Protein AF-A0A964QRF4-F1 (afdb_monomer_lite)

Foldseek 3Di:
DDDDDDDDPPDDDFPFPDDDPDPPDDDPPPDPDDDDDDDDDPVVVVVLVVVCVVVVHPSVVVVVVVCVVVVPDDPVCVVPPPVPDDPPDDPPDDDDPCCVQQVCCVPPVDDGQWDQDPNTTTGDDDD

Secondary structure (DSSP, 8-state):
-PPP-----------B-------------------------HHHHHHHHHHHHHHTS-HHHHHHHHHHHHH---HHHHHT-TTSSPPP--TT----TTTTTSHHHHHH-PPPSEEEETTEEEE----

Structure (mmCIF, N/CA/C/O backbone):
data_AF-A0A964QRF4-F1
#
_entry.id   AF-A0A964QRF4-F1
#
loop_
_atom_site.group_PDB
_atom_site.id
_atom_site.type_symbol
_atom_site.label_atom_id
_atom_site.label_alt_id
_atom_site.label_comp_id
_atom_site.label_asym_id
_atom_site.label_entity_id
_atom_site.label_seq_id
_atom_site.pdbx_PDB_ins_code
_atom_site.Cartn_x
_atom_site.Cartn_y
_atom_site.Cartn_z
_atom_site.occupancy
_atom_site.B_iso_or_equiv
_atom_site.auth_seq_id
_atom_site.auth_comp_id
_atom_site.auth_asym_id
_atom_site.auth_atom_id
_atom_site.pdbx_PDB_model_num
ATOM 1 N N . MET A 1 1 ? 30.131 54.719 -29.540 1.00 41.53 1 MET A N 1
ATOM 2 C CA . MET A 1 1 ? 30.865 53.598 -30.175 1.00 41.53 1 MET A CA 1
ATOM 3 C C . MET A 1 1 ? 30.477 52.294 -29.488 1.00 41.53 1 MET A C 1
ATOM 5 O O . MET A 1 1 ? 30.655 52.178 -28.283 1.00 41.53 1 MET A O 1
ATOM 9 N N . ARG A 1 2 ? 29.850 51.363 -30.220 1.00 37.31 2 ARG A N 1
ATOM 10 C CA . ARG A 1 2 ? 29.293 50.102 -29.694 1.00 37.31 2 ARG A CA 1
ATOM 11 C C . ARG A 1 2 ? 30.407 49.057 -29.536 1.00 37.31 2 ARG A C 1
ATOM 13 O O . ARG A 1 2 ? 31.063 48.727 -30.521 1.00 37.31 2 ARG A O 1
ATOM 20 N N . LYS A 1 3 ? 30.611 48.534 -28.322 1.00 42.19 3 LYS A N 1
ATOM 21 C CA . LYS A 1 3 ? 31.483 47.373 -28.072 1.00 42.19 3 LYS A CA 1
ATOM 22 C C . LYS A 1 3 ? 30.798 46.118 -28.628 1.00 42.19 3 LYS A C 1
ATOM 24 O O . LYS A 1 3 ? 29.651 45.845 -28.283 1.00 42.19 3 LYS A O 1
ATOM 29 N N . ARG A 1 4 ? 31.481 45.380 -29.510 1.00 40.50 4 ARG A N 1
ATOM 30 C CA . ARG A 1 4 ? 31.036 44.060 -29.981 1.00 40.50 4 ARG A CA 1
ATOM 31 C C . ARG A 1 4 ? 31.181 43.073 -28.826 1.00 40.50 4 ARG A C 1
ATOM 33 O O . ARG A 1 4 ? 32.286 42.871 -28.335 1.00 40.50 4 ARG A O 1
ATOM 40 N N . ILE A 1 5 ? 30.074 42.475 -28.406 1.00 44.84 5 ILE A N 1
ATOM 41 C CA . ILE A 1 5 ? 30.087 41.309 -27.525 1.00 44.84 5 ILE A CA 1
ATOM 42 C C . ILE A 1 5 ? 30.448 40.118 -28.415 1.00 44.84 5 ILE A C 1
ATOM 44 O O . ILE A 1 5 ? 29.705 39.781 -29.338 1.00 44.84 5 ILE A O 1
ATOM 48 N N . SER A 1 6 ? 31.630 39.549 -28.186 1.00 35.50 6 SER A N 1
ATOM 49 C CA . SER A 1 6 ? 32.062 38.299 -28.807 1.00 35.50 6 SER A CA 1
ATOM 50 C C . SER A 1 6 ? 31.116 37.184 -28.358 1.00 35.50 6 SER A C 1
ATOM 52 O O . SER A 1 6 ? 31.012 36.911 -27.163 1.00 35.50 6 SER A O 1
ATOM 54 N N . LYS A 1 7 ? 30.379 36.579 -29.295 1.00 41.62 7 LYS A N 1
ATOM 55 C CA . LYS A 1 7 ? 29.603 35.362 -29.035 1.00 41.62 7 LYS A CA 1
ATOM 56 C C . LYS A 1 7 ? 30.578 34.185 -29.028 1.00 41.62 7 LYS A C 1
ATOM 58 O O . LYS A 1 7 ? 31.150 33.873 -30.068 1.00 41.62 7 LYS A O 1
ATOM 63 N N . ASN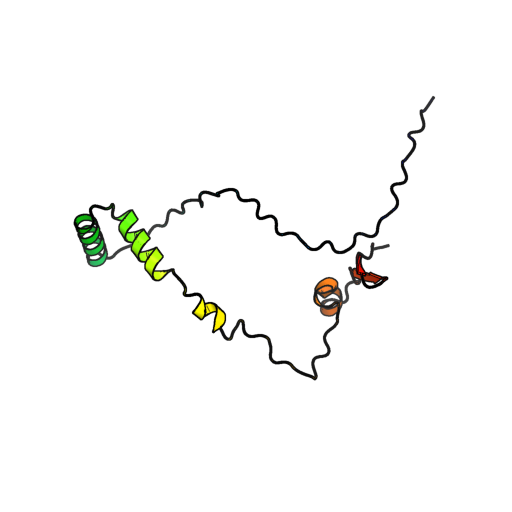 A 1 8 ? 30.754 33.548 -27.872 1.00 37.75 8 ASN A N 1
ATOM 64 C CA . ASN A 1 8 ? 31.379 32.229 -27.785 1.00 37.75 8 ASN A CA 1
ATOM 65 C C . ASN A 1 8 ? 30.571 31.231 -28.637 1.00 37.75 8 ASN A C 1
ATOM 67 O O . ASN A 1 8 ? 29.346 31.189 -28.488 1.00 37.75 8 ASN A O 1
ATOM 71 N N . PRO A 1 9 ? 31.203 30.426 -29.507 1.00 41.94 9 PRO A N 1
ATOM 72 C CA . PRO A 1 9 ? 30.538 29.337 -30.194 1.00 41.94 9 PRO A CA 1
ATOM 73 C C . PRO A 1 9 ? 30.697 28.078 -29.339 1.00 41.94 9 PRO A C 1
ATOM 75 O O . PRO A 1 9 ? 31.608 27.285 -29.562 1.00 41.94 9 PRO A O 1
ATOM 78 N N . GLU A 1 10 ? 29.833 27.881 -28.343 1.00 39.56 10 GLU A N 1
ATOM 79 C CA . GLU A 1 10 ? 29.671 26.528 -27.807 1.00 39.56 10 GLU A CA 1
ATOM 80 C C . GLU A 1 10 ? 28.888 25.720 -28.837 1.00 39.56 10 GLU A C 1
ATOM 82 O O . GLU A 1 10 ? 27.683 25.874 -29.052 1.00 39.56 10 GLU A O 1
ATOM 87 N N . ALA A 1 11 ? 29.665 24.934 -29.572 1.00 35.75 11 ALA A N 1
ATOM 88 C CA . ALA A 1 11 ? 29.227 23.973 -30.549 1.00 35.75 11 ALA A CA 1
ATOM 89 C C . ALA A 1 11 ? 28.209 23.018 -29.916 1.00 35.75 11 ALA A C 1
ATOM 91 O O . ALA A 1 11 ? 28.553 22.164 -29.116 1.00 35.75 11 ALA A O 1
ATOM 92 N N . ASN A 1 12 ? 26.943 23.213 -30.267 1.00 46.72 12 ASN A N 1
ATOM 93 C CA . ASN A 1 12 ? 26.012 22.217 -30.793 1.00 46.72 12 ASN A CA 1
ATOM 94 C C . ASN A 1 12 ? 26.351 20.727 -30.539 1.00 46.72 12 ASN A C 1
ATOM 96 O O . ASN A 1 12 ? 26.440 19.945 -31.487 1.00 46.72 12 ASN A O 1
ATOM 100 N N . GLU A 1 13 ? 26.514 20.306 -29.287 1.00 47.50 13 GLU A N 1
ATOM 101 C CA . GLU A 1 13 ? 26.594 18.881 -28.981 1.00 47.50 13 GLU A CA 1
ATOM 102 C C . GLU A 1 13 ? 25.196 18.259 -29.132 1.00 47.50 13 GLU A C 1
ATOM 104 O O . GLU A 1 13 ? 24.218 18.785 -28.584 1.00 47.50 13 GLU A O 1
ATOM 109 N N . PRO A 1 14 ? 25.044 17.160 -29.896 1.00 54.47 14 PRO A N 1
ATOM 110 C CA . PRO A 1 14 ? 23.774 16.462 -29.975 1.00 54.47 14 PRO A CA 1
ATOM 111 C C . PRO A 1 14 ? 23.427 15.945 -28.579 1.00 54.47 14 PRO A C 1
ATOM 113 O O . PRO A 1 14 ? 24.167 15.145 -28.006 1.00 54.47 14 PRO A O 1
ATOM 116 N N . GLN A 1 15 ? 22.297 16.405 -28.037 1.00 58.75 15 GLN A N 1
ATOM 117 C CA . GLN A 1 15 ? 21.741 15.890 -26.790 1.00 58.75 15 GLN A CA 1
ATOM 118 C C . GLN A 1 15 ? 21.461 14.395 -26.983 1.00 58.75 15 GLN A C 1
ATOM 120 O O . GLN A 1 15 ? 20.496 13.988 -27.634 1.00 58.75 15 GLN A O 1
ATOM 125 N N . THR A 1 16 ? 22.395 13.587 -26.494 1.00 59.19 16 THR A N 1
ATOM 126 C CA . THR A 1 16 ? 22.291 12.134 -26.429 1.00 59.19 16 THR A CA 1
ATOM 127 C C . THR A 1 16 ? 21.378 11.776 -25.266 1.00 59.19 16 THR A C 1
ATOM 129 O O . THR A 1 16 ? 21.324 12.504 -24.272 1.00 59.19 16 THR A O 1
ATOM 132 N N . LEU A 1 17 ? 20.630 10.679 -25.401 1.00 56.31 17 LEU A N 1
ATOM 133 C CA . LEU A 1 17 ? 19.787 10.162 -24.326 1.00 56.31 17 LEU A CA 1
ATOM 134 C C . LEU A 1 17 ? 20.679 9.869 -23.105 1.00 56.31 17 LEU A C 1
ATOM 136 O O . LEU A 1 17 ? 21.428 8.894 -23.105 1.00 56.31 17 LEU A O 1
ATOM 140 N N . ARG A 1 18 ? 20.664 10.753 -22.101 1.00 57.06 18 ARG A N 1
ATOM 141 C CA . ARG A 1 18 ? 21.323 10.497 -20.820 1.00 57.06 18 ARG A CA 1
ATOM 142 C C . ARG A 1 18 ? 20.443 9.532 -20.045 1.00 57.06 18 ARG A C 1
ATOM 144 O O . ARG A 1 18 ? 19.260 9.799 -19.852 1.00 57.06 18 ARG A O 1
ATOM 151 N N . GLU A 1 19 ? 21.036 8.420 -19.639 1.00 43.66 19 GLU A N 1
ATOM 152 C CA . GLU A 1 19 ? 20.445 7.475 -18.701 1.00 43.66 19 GLU A CA 1
ATOM 153 C C . GLU A 1 19 ? 20.041 8.256 -17.444 1.00 43.66 19 GLU A C 1
ATOM 155 O O . GLU A 1 19 ? 20.858 8.958 -16.839 1.00 43.66 19 GLU A O 1
ATOM 160 N N . ALA A 1 20 ? 18.746 8.253 -17.138 1.00 44.00 20 ALA A N 1
ATOM 161 C CA . ALA A 1 20 ? 18.211 8.985 -16.007 1.00 44.00 20 ALA A CA 1
ATOM 162 C C . ALA A 1 20 ? 18.704 8.309 -14.726 1.00 44.00 20 ALA A C 1
ATOM 164 O O . ALA A 1 20 ? 18.179 7.280 -14.314 1.00 44.00 20 ALA A O 1
ATOM 165 N N . VAL A 1 21 ? 19.726 8.887 -14.098 1.00 50.75 21 VAL A N 1
ATOM 166 C CA . VAL A 1 21 ? 20.054 8.587 -12.703 1.00 50.75 21 VAL A CA 1
ATOM 167 C C . VAL A 1 21 ? 18.815 8.961 -11.882 1.00 50.75 21 VAL A C 1
ATOM 169 O O . VAL A 1 21 ? 18.405 10.126 -11.936 1.00 50.75 21 VAL A O 1
ATOM 172 N N . PRO A 1 22 ? 18.174 8.023 -11.163 1.00 44.09 22 PRO A N 1
ATOM 173 C CA . PRO A 1 22 ? 17.014 8.369 -10.361 1.00 44.09 22 PRO A CA 1
ATOM 174 C C . PRO A 1 22 ? 17.453 9.332 -9.245 1.00 44.09 22 PRO A C 1
ATOM 176 O O . PRO A 1 22 ? 18.466 9.084 -8.583 1.00 44.09 22 PRO A O 1
ATOM 179 N N . PRO A 1 23 ? 16.732 10.445 -9.017 1.00 43.22 23 PRO A N 1
ATOM 180 C CA . PRO A 1 23 ? 17.079 11.402 -7.984 1.00 43.22 23 PRO A CA 1
ATOM 181 C C . PRO A 1 23 ? 16.506 10.923 -6.650 1.00 43.22 23 PRO A C 1
ATOM 183 O O . PRO A 1 23 ? 15.563 11.511 -6.137 1.00 43.22 23 PRO A O 1
ATOM 186 N N . PHE A 1 24 ? 17.065 9.869 -6.064 1.00 45.31 24 PHE A N 1
ATOM 187 C CA . PHE A 1 24 ? 16.779 9.550 -4.665 1.00 45.31 24 PHE A CA 1
ATOM 188 C C . PHE A 1 24 ? 17.994 9.904 -3.823 1.00 45.31 24 PHE A C 1
ATOM 190 O O . PHE A 1 24 ? 18.773 9.066 -3.381 1.00 45.31 24 PHE A O 1
ATOM 197 N N . GLY A 1 25 ? 18.165 11.216 -3.648 1.00 43.25 25 GLY A N 1
ATOM 198 C CA . GLY A 1 25 ? 18.907 11.743 -2.518 1.00 43.25 25 GLY A CA 1
ATOM 199 C C . GLY A 1 25 ? 18.122 11.423 -1.251 1.00 43.25 25 GLY A C 1
ATOM 200 O O . GLY A 1 25 ? 16.959 11.794 -1.132 1.00 43.25 25 GLY A O 1
ATOM 201 N N . THR A 1 26 ? 18.768 10.728 -0.325 1.00 45.62 26 THR A N 1
ATOM 202 C CA . THR A 1 26 ? 18.289 10.432 1.026 1.00 45.62 26 THR A CA 1
ATOM 203 C C . THR A 1 26 ? 18.034 11.729 1.794 1.00 45.62 26 THR A C 1
ATOM 205 O O . THR A 1 26 ? 18.913 12.252 2.479 1.00 45.62 26 THR A O 1
ATOM 208 N N . LYS A 1 27 ? 16.830 12.277 1.663 1.00 50.25 27 LYS A N 1
ATOM 209 C CA . LYS A 1 27 ? 16.195 13.012 2.750 1.00 50.25 27 LYS A CA 1
ATOM 210 C C . LYS A 1 27 ? 15.321 11.985 3.451 1.00 50.25 27 LYS A C 1
ATOM 212 O O . LYS A 1 27 ? 14.518 11.340 2.787 1.00 50.25 27 LYS A O 1
ATOM 217 N N . GLU A 1 28 ? 15.501 11.799 4.754 1.00 55.16 28 GLU A N 1
ATOM 218 C CA . GLU A 1 28 ? 14.463 11.175 5.573 1.00 55.16 28 GLU A CA 1
ATOM 219 C C . GLU A 1 28 ? 13.246 12.105 5.508 1.00 55.16 28 GLU A C 1
ATOM 221 O O . GLU A 1 28 ? 13.115 13.067 6.265 1.00 55.16 28 GLU A O 1
ATOM 226 N N . GLU A 1 29 ? 12.410 11.900 4.495 1.00 56.66 29 GLU A N 1
ATOM 227 C CA . GLU A 1 29 ? 11.093 12.499 4.427 1.00 56.66 29 GLU A CA 1
ATOM 228 C C . GLU A 1 29 ? 10.293 11.843 5.546 1.00 56.66 29 GLU A C 1
ATOM 230 O O . GLU A 1 29 ? 9.910 10.680 5.456 1.00 56.66 29 GLU A O 1
ATOM 235 N N . VAL A 1 30 ? 10.094 12.571 6.648 1.00 60.41 30 VAL A N 1
ATOM 236 C CA . VAL A 1 30 ? 9.048 12.222 7.608 1.00 60.41 30 VAL A CA 1
ATOM 237 C C . VAL A 1 30 ? 7.759 12.220 6.800 1.00 60.41 30 VAL A C 1
ATOM 239 O O . VAL A 1 30 ? 7.292 13.289 6.398 1.00 60.41 30 VAL A O 1
ATOM 242 N N . GLU A 1 31 ? 7.252 11.027 6.485 1.00 69.88 31 GLU A N 1
ATOM 243 C CA . GLU A 1 31 ? 6.065 10.889 5.652 1.00 69.88 31 GLU A CA 1
ATOM 244 C C . GLU A 1 31 ? 4.943 11.776 6.214 1.00 69.88 31 GLU A C 1
ATOM 246 O O . GLU A 1 31 ? 4.719 11.808 7.433 1.00 69.88 31 GLU A O 1
ATOM 251 N N . PRO A 1 32 ? 4.248 12.552 5.364 1.00 81.62 32 PRO A N 1
ATOM 252 C CA . PRO A 1 32 ? 3.203 13.443 5.834 1.00 81.62 32 PRO A CA 1
ATOM 253 C C . PRO A 1 32 ? 2.091 12.622 6.497 1.00 81.62 32 PRO A C 1
ATOM 255 O O . PRO A 1 32 ? 1.435 11.803 5.857 1.00 81.62 32 PRO A O 1
ATOM 258 N N . MET A 1 33 ? 1.857 12.855 7.791 1.00 83.38 33 MET A N 1
ATOM 259 C CA . MET A 1 33 ? 0.832 12.137 8.549 1.00 83.38 33 MET A CA 1
ATOM 260 C C . MET A 1 33 ? -0.568 12.466 8.013 1.00 83.38 33 MET A C 1
ATOM 262 O O . MET A 1 33 ? -1.072 13.580 8.179 1.00 83.38 33 MET A O 1
ATOM 266 N N . VAL A 1 34 ? -1.219 11.474 7.404 1.00 88.50 34 VAL A N 1
ATOM 267 C CA . VAL A 1 34 ? -2.580 11.599 6.870 1.00 88.50 34 VAL A CA 1
ATOM 268 C C . VAL A 1 34 ? -3.601 11.326 7.973 1.00 88.50 34 VAL A C 1
ATOM 270 O O . VAL A 1 34 ? -3.620 10.258 8.583 1.00 88.50 34 VAL A O 1
ATOM 273 N N . ARG A 1 35 ? -4.485 12.297 8.232 1.00 91.50 35 ARG A N 1
ATOM 274 C CA . ARG A 1 35 ? -5.607 12.121 9.161 1.00 91.50 35 ARG A CA 1
ATOM 275 C C . ARG A 1 35 ? -6.808 11.528 8.428 1.00 91.50 35 ARG A C 1
ATOM 277 O O . ARG A 1 35 ? -7.408 12.202 7.596 1.00 91.50 35 ARG A O 1
ATOM 284 N N . THR A 1 36 ? -7.218 10.331 8.832 1.00 91.62 36 THR A N 1
ATOM 285 C CA . THR A 1 36 ? -8.392 9.635 8.284 1.00 91.62 36 THR A CA 1
ATOM 286 C C . THR A 1 36 ? -9.494 9.526 9.334 1.00 91.62 36 THR A C 1
ATOM 288 O O . THR A 1 36 ? -9.223 9.270 10.507 1.00 91.62 36 THR A O 1
ATOM 291 N N . GLN A 1 37 ? -10.746 9.743 8.926 1.00 94.50 37 GLN A N 1
ATOM 292 C CA . GLN A 1 37 ? -11.919 9.488 9.763 1.00 94.50 37 GLN A CA 1
ATOM 293 C C . GLN A 1 37 ? -12.448 8.086 9.463 1.00 94.50 37 GLN A C 1
ATOM 295 O O . GLN A 1 37 ? -12.720 7.768 8.308 1.00 94.50 37 GLN A O 1
ATOM 300 N N . ILE A 1 38 ? -12.592 7.263 10.500 1.00 93.31 38 ILE A N 1
ATOM 301 C CA . ILE A 1 38 ? -13.176 5.924 10.405 1.00 93.31 38 ILE A CA 1
ATOM 302 C C . ILE A 1 38 ? -14.384 5.840 11.334 1.00 93.31 38 ILE A C 1
ATOM 304 O O . ILE A 1 38 ? -14.347 6.347 12.457 1.00 93.31 38 ILE A O 1
ATOM 308 N N . TYR A 1 39 ? -15.458 5.219 10.859 1.00 96.25 39 TYR A N 1
ATOM 309 C CA . TYR A 1 39 ? -16.642 4.945 11.664 1.00 96.25 39 TYR A CA 1
ATOM 310 C C . TYR A 1 39 ? -16.57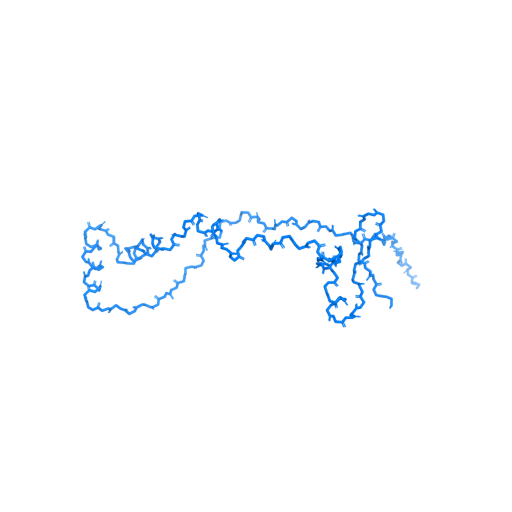5 3.500 12.138 1.00 96.25 39 TYR A C 1
ATOM 312 O O . TYR A 1 39 ? -16.466 2.591 11.322 1.00 96.25 39 TYR A O 1
ATOM 320 N N . LEU A 1 40 ? -16.633 3.311 13.453 1.00 96.25 40 LEU A N 1
ATOM 321 C CA . LEU A 1 40 ? -16.633 1.998 14.084 1.00 96.25 40 LEU A CA 1
ATOM 322 C C . LEU A 1 40 ? -18.020 1.707 14.645 1.00 96.25 40 LEU A C 1
ATOM 324 O O . LEU A 1 40 ? -18.678 2.591 15.202 1.00 96.25 40 LEU A O 1
ATOM 328 N N . SER A 1 41 ? -18.450 0.456 14.542 1.00 98.00 41 SER A N 1
ATOM 329 C CA . SER A 1 41 ? -19.555 -0.040 15.350 1.00 98.00 41 SER A CA 1
ATOM 330 C C . SER A 1 41 ? -19.183 -0.003 16.837 1.00 98.00 41 SER A C 1
ATOM 332 O O . SER A 1 41 ? -18.012 0.063 17.223 1.00 98.00 41 SER A O 1
ATOM 334 N N . LYS A 1 42 ? -20.195 -0.081 17.707 1.00 97.69 42 LYS A N 1
ATOM 335 C CA . LYS A 1 42 ? -19.981 -0.093 19.159 1.00 97.69 42 LYS A CA 1
ATOM 336 C C . LYS A 1 42 ? -19.053 -1.237 19.598 1.00 97.69 42 LYS A C 1
ATOM 338 O O . LYS A 1 42 ? -18.148 -1.004 20.390 1.00 97.69 42 LYS A O 1
ATOM 343 N N . ALA A 1 43 ? -19.249 -2.435 19.044 1.00 97.94 43 ALA A N 1
ATOM 344 C CA . ALA A 1 43 ? -18.442 -3.609 19.374 1.00 97.94 43 ALA A CA 1
ATOM 345 C C . ALA A 1 43 ? -16.971 -3.442 18.954 1.00 97.94 43 ALA A C 1
ATOM 347 O O . ALA A 1 43 ? -16.069 -3.788 19.711 1.00 97.94 43 ALA A O 1
ATOM 348 N N . GLU A 1 44 ? -16.714 -2.862 17.778 1.00 96.88 44 GLU A N 1
ATOM 349 C CA . GLU A 1 44 ? -15.349 -2.595 17.304 1.00 96.88 44 GLU A CA 1
ATOM 350 C C . GLU A 1 44 ? -14.655 -1.526 18.153 1.00 96.88 44 GLU A C 1
ATOM 352 O O . GLU A 1 44 ? -13.478 -1.660 18.483 1.00 96.88 44 GLU A O 1
ATOM 357 N N . HIS A 1 45 ? -15.383 -0.484 18.559 1.00 97.12 45 HIS A N 1
ATOM 358 C CA . HIS A 1 45 ? -14.841 0.533 19.456 1.00 97.12 45 HIS A CA 1
ATOM 359 C C . HIS A 1 45 ? -14.467 -0.056 20.826 1.00 97.12 45 HIS A C 1
ATOM 361 O O . HIS A 1 45 ? -13.373 0.204 21.329 1.00 97.12 45 HIS A O 1
ATOM 367 N N . GLU A 1 46 ? -15.348 -0.865 21.424 1.00 97.75 46 GLU A N 1
ATOM 368 C CA . GLU A 1 46 ? -15.088 -1.558 22.697 1.00 97.75 46 GLU A CA 1
ATOM 369 C C . GLU A 1 46 ? -13.890 -2.509 22.592 1.00 97.75 46 GLU A C 1
ATOM 371 O O . GLU A 1 46 ? -13.047 -2.547 23.490 1.00 97.75 46 GLU A O 1
ATOM 376 N N . PHE A 1 47 ? -13.757 -3.213 21.465 1.00 97.00 47 PHE A N 1
ATOM 377 C CA . PHE A 1 47 ? -12.598 -4.055 21.189 1.00 97.00 47 PHE A CA 1
ATOM 378 C C . PHE A 1 47 ? -11.293 -3.247 21.185 1.00 97.00 47 PHE A C 1
ATOM 380 O O . PHE A 1 47 ? -10.377 -3.569 21.943 1.00 97.00 47 PHE A O 1
ATOM 387 N N . VAL A 1 48 ? -11.216 -2.161 20.405 1.00 96.56 48 VAL A N 1
ATOM 388 C CA . VAL A 1 48 ? -10.007 -1.318 20.340 1.00 96.56 48 VAL A CA 1
ATOM 389 C C . VAL A 1 48 ? -9.687 -0.706 21.706 1.00 96.56 48 VAL A C 1
ATOM 391 O O . VAL A 1 48 ? -8.520 -0.629 22.088 1.00 96.56 48 VAL A O 1
ATOM 394 N N . GLN A 1 49 ? -10.709 -0.307 22.467 1.00 97.44 49 GLN A N 1
ATOM 395 C CA . GLN A 1 49 ? -10.534 0.209 23.822 1.00 97.44 49 GLN A CA 1
ATOM 396 C C . GLN A 1 49 ? -9.947 -0.852 24.767 1.00 97.44 49 GLN A C 1
ATOM 398 O O . GLN A 1 49 ? -9.032 -0.553 25.533 1.00 97.44 49 GLN A O 1
ATOM 403 N N . SER A 1 50 ? -10.435 -2.094 24.696 1.00 97.62 50 SER A N 1
ATOM 404 C CA . SER A 1 50 ? -9.920 -3.202 25.509 1.00 97.62 50 SER A CA 1
ATOM 405 C C . SER A 1 50 ? -8.473 -3.564 25.154 1.00 97.62 50 SER A C 1
ATOM 407 O O . SER A 1 50 ? -7.655 -3.780 26.046 1.00 97.62 50 SER A O 1
ATOM 409 N N . GLU A 1 51 ? -8.124 -3.544 23.865 1.00 97.00 51 GLU A N 1
ATOM 410 C CA . GLU A 1 51 ? -6.762 -3.805 23.391 1.00 97.00 51 GLU A CA 1
ATOM 411 C C . GLU A 1 51 ? -5.798 -2.681 23.780 1.00 97.00 51 GLU A C 1
ATOM 413 O O . GLU A 1 51 ? -4.671 -2.954 24.185 1.00 97.00 51 GLU A O 1
ATOM 418 N N . SER A 1 52 ? -6.257 -1.430 23.722 1.00 97.19 52 SER A N 1
ATOM 419 C CA . SER A 1 52 ? -5.519 -0.259 24.205 1.00 97.19 52 SER A CA 1
ATOM 420 C C . SER A 1 52 ? -5.175 -0.394 25.690 1.00 97.19 52 SER A C 1
ATOM 422 O O . SER A 1 52 ? -4.013 -0.248 26.062 1.00 97.19 52 SER A O 1
ATOM 424 N N . ALA A 1 53 ? -6.147 -0.780 26.523 1.00 97.06 53 ALA A N 1
ATOM 425 C CA . ALA A 1 53 ? -5.916 -1.024 27.947 1.00 97.06 53 ALA A CA 1
ATOM 426 C C . ALA A 1 53 ? -4.989 -2.226 28.206 1.00 97.06 53 ALA A C 1
ATOM 428 O O . ALA A 1 53 ? -4.183 -2.195 29.131 1.00 97.06 53 ALA A O 1
ATOM 429 N N . ARG A 1 54 ? -5.081 -3.286 27.390 1.00 96.94 54 ARG A N 1
ATOM 430 C CA . ARG A 1 54 ? -4.242 -4.489 27.518 1.00 96.94 54 ARG A CA 1
ATOM 431 C C . ARG A 1 54 ? -2.773 -4.227 27.180 1.00 96.94 54 ARG A C 1
ATOM 433 O O . ARG A 1 54 ? -1.902 -4.861 27.771 1.00 96.94 54 ARG A O 1
ATOM 440 N N . ARG A 1 55 ? -2.511 -3.354 26.203 1.00 95.50 55 ARG A N 1
ATOM 441 C CA . ARG A 1 55 ? -1.166 -3.055 25.680 1.00 95.50 55 ARG A CA 1
ATOM 442 C C . ARG A 1 55 ? -0.526 -1.811 26.300 1.00 95.50 55 ARG A C 1
ATOM 444 O O . ARG A 1 55 ? 0.647 -1.578 26.050 1.00 95.50 55 ARG A O 1
ATOM 451 N N . ASP A 1 56 ? -1.280 -1.047 27.093 1.00 96.25 56 ASP A N 1
ATOM 452 C CA . ASP A 1 56 ? -0.879 0.268 27.619 1.00 96.25 56 ASP A CA 1
ATOM 453 C C . ASP A 1 56 ? -0.466 1.252 26.504 1.00 96.25 56 ASP A C 1
ATOM 455 O O . ASP A 1 56 ? 0.489 2.017 26.602 1.00 96.25 56 ASP A O 1
ATOM 459 N N . GLU A 1 57 ? -1.208 1.214 25.396 1.00 95.94 57 GLU A N 1
ATOM 460 C CA . GLU A 1 57 ? -0.972 2.035 24.207 1.00 95.94 57 GLU A CA 1
ATOM 461 C C . GLU A 1 57 ? -2.221 2.849 23.864 1.00 95.94 57 GLU A C 1
ATOM 463 O O . GLU A 1 57 ? -3.340 2.374 24.073 1.00 95.94 57 GLU A O 1
ATOM 468 N N . PRO A 1 58 ? -2.096 4.051 23.272 1.00 96.69 58 PRO A N 1
ATOM 469 C CA . PRO A 1 58 ? -3.262 4.802 22.828 1.00 96.69 58 PRO A CA 1
ATOM 470 C C . PRO A 1 58 ? -4.003 4.047 21.714 1.00 96.69 58 PRO A C 1
ATOM 472 O O . PRO A 1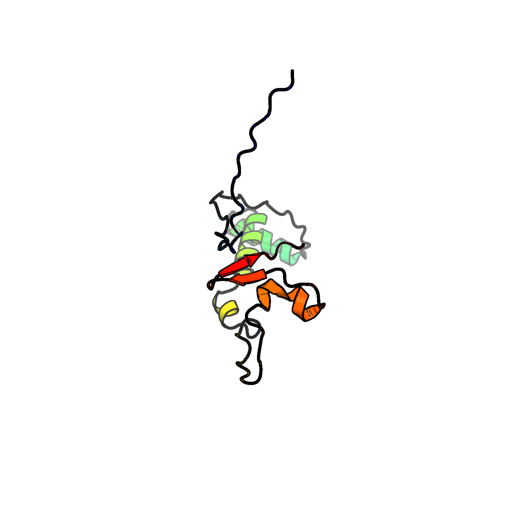 58 ? -3.380 3.463 20.829 1.00 96.69 58 PRO A O 1
ATOM 475 N N . MET A 1 59 ? -5.337 4.143 21.675 1.00 95.38 59 MET A N 1
ATOM 476 C CA . MET A 1 59 ? -6.174 3.489 20.650 1.00 95.38 59 MET A CA 1
ATOM 477 C C . MET A 1 59 ? -5.696 3.755 19.210 1.00 95.38 59 MET A C 1
ATOM 479 O O . MET A 1 59 ? -5.772 2.879 18.355 1.00 95.38 59 MET A O 1
ATOM 483 N N . ALA A 1 60 ? -5.157 4.947 18.937 1.00 94.12 60 ALA A N 1
ATOM 484 C CA . ALA A 1 60 ? -4.613 5.299 17.625 1.00 94.12 60 ALA A CA 1
ATOM 485 C C . ALA A 1 60 ? -3.333 4.527 17.249 1.00 94.12 60 ALA A C 1
ATOM 487 O O . ALA A 1 60 ? -3.067 4.352 16.062 1.00 94.12 60 ALA A O 1
ATOM 488 N N . ALA A 1 61 ? -2.519 4.111 18.224 1.00 94.00 61 ALA A N 1
ATOM 489 C CA . ALA A 1 61 ? -1.368 3.239 17.982 1.00 94.00 61 ALA A CA 1
ATOM 490 C C . ALA A 1 61 ? -1.839 1.809 17.700 1.00 94.00 61 ALA A C 1
ATOM 492 O O . ALA A 1 61 ? -1.429 1.222 16.707 1.00 94.00 61 ALA A O 1
ATOM 493 N N . VAL A 1 62 ? -2.806 1.315 18.479 1.00 95.62 62 VAL A N 1
ATOM 494 C CA . VAL A 1 62 ? -3.424 -0.003 18.266 1.00 95.62 62 VAL A CA 1
ATOM 495 C C . VAL A 1 62 ? -4.042 -0.116 16.868 1.00 95.62 62 VAL A C 1
ATOM 497 O O . VAL A 1 62 ? -3.787 -1.084 16.157 1.00 95.62 62 VAL A O 1
ATOM 500 N N . ILE A 1 63 ? -4.816 0.890 16.441 1.00 94.75 63 ILE A N 1
ATOM 501 C CA . ILE A 1 63 ? -5.411 0.930 15.095 1.00 94.75 63 ILE A CA 1
ATOM 502 C C . ILE A 1 63 ? -4.323 0.919 14.016 1.00 94.75 63 ILE A C 1
ATOM 504 O O . ILE A 1 63 ? -4.445 0.175 13.046 1.00 94.75 63 ILE A O 1
ATOM 508 N N . ARG A 1 64 ? -3.255 1.711 14.182 1.00 92.88 64 ARG A N 1
ATOM 509 C CA . ARG A 1 64 ? -2.136 1.738 13.230 1.00 92.88 64 ARG A CA 1
ATOM 510 C C . ARG A 1 64 ? -1.444 0.386 13.127 1.00 92.88 64 ARG A C 1
ATOM 512 O O . ARG A 1 64 ? -1.298 -0.101 12.017 1.00 92.88 64 ARG A O 1
ATOM 519 N N . ALA A 1 65 ? -1.138 -0.253 14.252 1.00 92.81 65 ALA A N 1
ATOM 520 C CA . ALA A 1 65 ? -0.515 -1.572 14.270 1.00 92.81 65 ALA A CA 1
ATOM 521 C C . ALA A 1 65 ? -1.368 -2.627 13.545 1.00 92.81 65 ALA A C 1
ATOM 523 O O . ALA A 1 65 ? -0.843 -3.417 12.765 1.00 92.81 65 ALA A O 1
ATOM 524 N N . PHE A 1 66 ? -2.693 -2.619 13.745 1.00 92.69 66 PHE A N 1
ATOM 525 C CA . PHE A 1 66 ? -3.589 -3.520 13.012 1.00 92.69 66 PHE A CA 1
ATOM 526 C C . PHE A 1 66 ? -3.620 -3.231 11.509 1.00 92.69 66 PHE A C 1
ATOM 528 O O . PHE A 1 66 ? -3.648 -4.165 10.710 1.00 92.69 66 PHE A O 1
ATOM 535 N N . ILE A 1 67 ? -3.629 -1.955 11.116 1.00 91.88 67 ILE A N 1
ATOM 536 C CA . ILE A 1 67 ? -3.579 -1.573 9.701 1.00 91.88 67 ILE A CA 1
ATOM 537 C C . ILE A 1 67 ? -2.251 -2.018 9.094 1.00 91.88 67 ILE A C 1
ATOM 539 O O . ILE A 1 67 ? -2.265 -2.675 8.062 1.00 91.88 67 ILE A O 1
ATOM 543 N N . GLU A 1 68 ? -1.124 -1.719 9.736 1.00 90.75 68 GLU A N 1
ATOM 544 C CA . GLU A 1 68 ? 0.208 -2.118 9.279 1.00 90.75 68 GLU A CA 1
ATOM 545 C C . GLU A 1 68 ? 0.289 -3.632 9.082 1.00 90.75 68 GLU A C 1
ATOM 547 O O . GLU A 1 68 ? 0.634 -4.080 7.994 1.00 90.75 68 GLU A O 1
ATOM 552 N N . GLU A 1 69 ? -0.144 -4.427 10.065 1.00 89.88 69 GLU A N 1
ATOM 553 C CA . GLU A 1 69 ? -0.154 -5.891 9.966 1.00 89.88 69 GLU A CA 1
ATOM 554 C C . GLU A 1 69 ? -0.923 -6.397 8.733 1.00 89.88 69 GLU A C 1
ATOM 556 O O . GLU A 1 69 ? -0.498 -7.349 8.080 1.00 89.88 69 GLU A O 1
ATOM 561 N N . LYS A 1 70 ? -2.061 -5.775 8.399 1.00 88.06 70 LYS A N 1
ATOM 562 C CA . LYS A 1 70 ? -2.910 -6.201 7.273 1.00 88.06 70 LYS A CA 1
ATOM 563 C C . LYS A 1 70 ? -2.527 -5.582 5.933 1.00 88.06 70 LYS A C 1
ATOM 565 O O . LYS A 1 70 ? -2.898 -6.130 4.899 1.00 88.06 70 LYS A O 1
ATOM 570 N N . MET A 1 71 ? -1.815 -4.461 5.945 1.00 87.19 71 MET A N 1
ATOM 571 C CA . MET A 1 71 ? -1.383 -3.742 4.745 1.00 87.19 71 MET A CA 1
ATOM 572 C C . MET A 1 71 ? -0.006 -4.189 4.248 1.00 87.19 71 MET A C 1
ATOM 574 O O . MET A 1 71 ? 0.400 -3.782 3.160 1.00 87.19 71 MET A O 1
ATOM 578 N N . VAL A 1 72 ? 0.701 -5.048 4.989 1.00 85.75 72 VAL A N 1
ATOM 579 C CA . VAL A 1 72 ? 1.887 -5.737 4.468 1.00 85.75 72 VAL A CA 1
ATOM 580 C C . VAL A 1 72 ? 1.451 -6.678 3.345 1.00 85.75 72 VAL A C 1
ATOM 582 O O . VAL A 1 72 ? 0.882 -7.742 3.583 1.00 85.75 72 VAL A O 1
ATOM 585 N N . ILE A 1 73 ? 1.733 -6.280 2.106 1.00 81.25 73 ILE A N 1
ATOM 586 C CA . ILE A 1 73 ? 1.604 -7.143 0.932 1.00 81.25 73 ILE A CA 1
ATOM 587 C C . ILE A 1 73 ? 2.892 -7.964 0.840 1.00 81.25 73 ILE A C 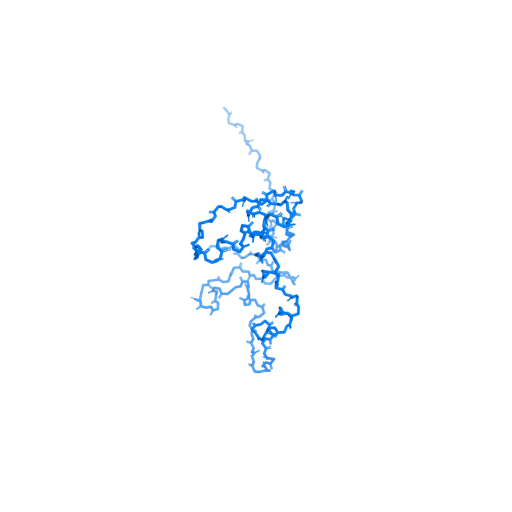1
ATOM 589 O O . ILE A 1 73 ? 3.958 -7.377 0.656 1.00 81.25 73 ILE A O 1
ATOM 593 N N . PRO A 1 74 ? 2.836 -9.300 0.964 1.00 84.50 74 PRO A N 1
ATOM 594 C CA . PRO A 1 74 ? 4.033 -10.120 0.856 1.00 84.50 74 PRO A CA 1
ATOM 595 C C . PRO A 1 74 ? 4.691 -10.001 -0.525 1.00 84.50 74 PRO A C 1
ATOM 597 O O . PRO A 1 74 ? 3.999 -10.041 -1.541 1.00 84.50 74 PRO A O 1
ATOM 600 N N . ASP A 1 75 ? 6.025 -9.976 -0.581 1.00 80.38 75 ASP A N 1
ATOM 601 C CA . ASP A 1 75 ? 6.773 -9.832 -1.844 1.00 80.38 75 ASP A CA 1
ATOM 602 C C . ASP A 1 75 ? 6.422 -10.897 -2.895 1.00 80.38 75 ASP A C 1
ATOM 604 O O 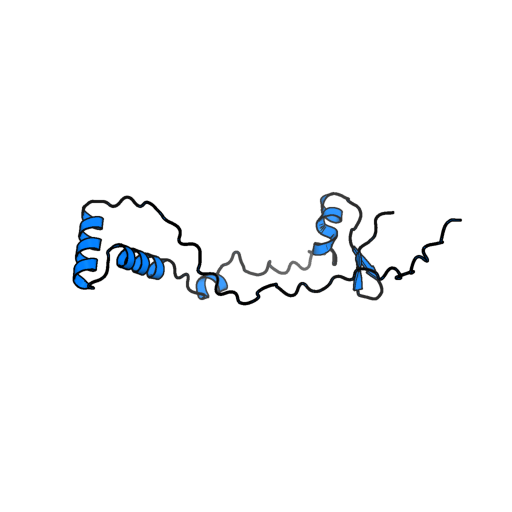. ASP A 1 75 ? 6.414 -10.625 -4.097 1.00 80.38 75 ASP A O 1
ATOM 608 N N . HIS A 1 76 ? 6.080 -12.111 -2.452 1.00 81.81 76 HIS A N 1
ATOM 609 C CA . HIS A 1 76 ? 5.694 -13.199 -3.351 1.00 81.81 76 HIS A CA 1
ATOM 610 C C . HIS A 1 76 ? 4.408 -12.899 -4.137 1.00 81.81 76 HIS A C 1
ATOM 612 O O . HIS A 1 76 ? 4.241 -13.429 -5.231 1.00 81.81 76 HIS A O 1
ATOM 618 N N . VAL A 1 77 ? 3.525 -12.032 -3.623 1.00 83.50 77 VAL A N 1
ATOM 619 C CA . VAL A 1 77 ? 2.297 -11.620 -4.320 1.00 83.50 77 VAL A CA 1
ATOM 620 C C . VAL A 1 77 ? 2.636 -10.837 -5.586 1.00 83.50 77 VAL A C 1
ATOM 622 O O . VAL A 1 77 ? 1.972 -11.011 -6.603 1.00 83.50 77 VAL A O 1
ATOM 625 N N . TRP A 1 78 ? 3.695 -10.023 -5.562 1.00 81.81 78 TRP A N 1
ATOM 626 C CA . TRP A 1 78 ? 4.151 -9.287 -6.743 1.00 81.81 78 TRP A CA 1
ATOM 627 C C . TRP A 1 78 ? 4.817 -10.202 -7.769 1.00 81.81 78 TRP A C 1
ATOM 629 O O . TRP A 1 78 ? 4.592 -10.046 -8.963 1.00 81.81 78 TRP A O 1
ATOM 639 N N . GLN A 1 79 ? 5.600 -11.176 -7.302 1.00 81.75 79 GLN A N 1
ATOM 640 C CA . GLN A 1 79 ? 6.325 -12.115 -8.167 1.00 81.75 79 GLN A CA 1
ATOM 641 C C . GLN A 1 79 ? 5.411 -13.137 -8.851 1.00 81.75 79 GLN A C 1
ATOM 643 O O . GLN A 1 79 ? 5.771 -13.672 -9.891 1.00 81.75 79 GLN A O 1
ATOM 648 N N . GLN A 1 80 ? 4.253 -13.430 -8.259 1.00 83.25 80 GLN A N 1
ATOM 649 C CA . GLN A 1 80 ? 3.275 -14.388 -8.782 1.00 83.25 80 GLN A CA 1
ATOM 650 C C . GLN A 1 80 ? 2.078 -13.701 -9.446 1.00 83.25 80 GLN A C 1
ATOM 652 O O . GLN A 1 80 ? 1.075 -14.359 -9.713 1.00 83.25 80 GLN A O 1
ATOM 657 N N . ASN A 1 81 ? 2.137 -12.382 -9.658 1.00 84.44 81 ASN A N 1
ATOM 658 C CA . ASN A 1 81 ? 1.039 -11.639 -10.254 1.00 84.44 81 ASN A CA 1
ATOM 659 C C . ASN A 1 81 ? 1.015 -11.865 -11.776 1.00 84.44 81 ASN A C 1
ATOM 661 O O . ASN A 1 81 ? 1.869 -11.303 -12.462 1.00 84.44 81 ASN A O 1
ATOM 665 N N . PRO A 1 82 ? 0.004 -12.560 -12.334 1.00 85.62 82 PRO A N 1
ATOM 666 C CA . PRO A 1 82 ? -0.047 -12.840 -13.769 1.00 85.62 82 PRO A CA 1
ATOM 667 C C . PRO A 1 82 ? -0.162 -11.582 -14.637 1.00 85.62 82 PRO A C 1
ATOM 669 O O . PRO A 1 82 ? 0.109 -11.616 -15.831 1.00 85.62 82 PRO A O 1
ATOM 672 N N 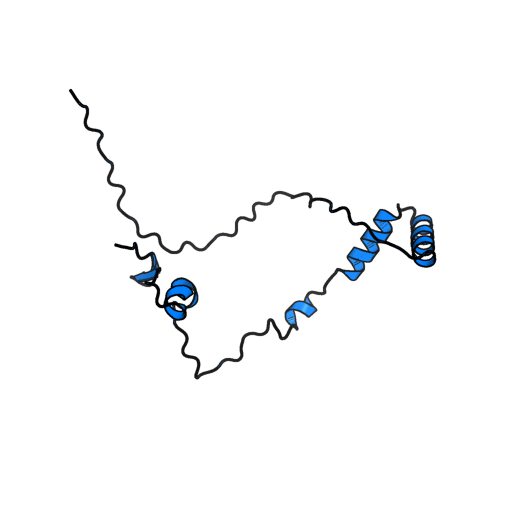. LEU A 1 83 ? -0.578 -10.450 -14.055 1.00 85.81 83 LEU A N 1
ATOM 673 C CA . LEU A 1 83 ? -0.621 -9.161 -14.751 1.00 85.81 83 LEU A CA 1
ATOM 674 C C . LEU A 1 83 ? 0.767 -8.538 -14.943 1.00 85.81 83 LEU A C 1
ATOM 676 O O . LEU A 1 83 ? 0.903 -7.607 -15.735 1.00 85.81 83 LEU A O 1
ATOM 680 N N . LEU A 1 84 ? 1.764 -8.997 -14.185 1.00 84.81 84 LEU A N 1
ATOM 681 C CA . LEU A 1 84 ? 3.152 -8.545 -14.261 1.00 84.81 84 LEU A CA 1
ATOM 682 C C . LEU A 1 84 ? 4.052 -9.549 -14.985 1.00 84.81 84 LEU A C 1
ATOM 684 O O . LEU A 1 84 ? 5.237 -9.266 -15.170 1.00 84.81 84 LEU A O 1
ATOM 688 N N . ASP A 1 85 ? 3.506 -10.694 -15.399 1.00 84.19 85 ASP A N 1
ATOM 689 C CA . ASP A 1 85 ? 4.235 -11.645 -16.223 1.00 84.19 85 ASP A CA 1
ATOM 690 C C . ASP A 1 85 ? 4.648 -10.973 -17.541 1.00 84.19 85 ASP A C 1
ATOM 692 O O . ASP A 1 85 ? 3.897 -10.156 -18.096 1.00 84.19 85 ASP A O 1
ATOM 696 N N . PRO A 1 86 ? 5.847 -11.287 -18.067 1.00 81.12 86 PRO A N 1
ATOM 697 C CA . PRO A 1 86 ? 6.222 -10.813 -19.385 1.00 81.12 86 PRO A CA 1
ATOM 698 C C . PRO A 1 86 ? 5.159 -11.264 -20.398 1.00 81.12 86 PRO A C 1
ATOM 700 O O . PRO A 1 86 ? 4.665 -12.394 -20.308 1.00 81.12 86 PRO A O 1
ATOM 703 N N . PRO A 1 87 ? 4.797 -10.408 -21.371 1.00 81.06 87 PRO A N 1
ATOM 704 C CA . PRO A 1 87 ? 3.934 -10.825 -22.465 1.00 81.06 87 PRO A CA 1
ATOM 705 C C . PRO A 1 87 ? 4.499 -12.096 -23.106 1.00 81.06 87 PRO A C 1
ATOM 707 O O . PRO A 1 87 ? 5.716 -12.222 -23.240 1.00 81.06 87 PRO A O 1
ATOM 710 N N . ALA A 1 88 ? 3.632 -13.031 -23.498 1.00 82.38 88 ALA A N 1
ATOM 711 C CA . ALA A 1 88 ? 4.078 -14.218 -24.216 1.00 82.38 88 ALA A CA 1
ATOM 712 C C . ALA A 1 88 ? 4.874 -13.797 -25.462 1.00 82.38 88 ALA A C 1
ATOM 714 O O . ALA A 1 88 ? 4.407 -12.950 -26.227 1.00 82.38 88 ALA A O 1
ATOM 715 N N . ASP A 1 89 ? 6.057 -14.387 -25.654 1.00 80.06 89 ASP A N 1
ATOM 716 C CA . ASP A 1 89 ? 6.865 -14.146 -26.847 1.00 80.06 89 ASP A CA 1
ATOM 717 C C . ASP A 1 89 ? 6.067 -14.588 -28.078 1.00 80.06 89 ASP A C 1
ATOM 719 O O . ASP A 1 89 ? 5.858 -15.780 -28.306 1.00 80.06 89 ASP A O 1
ATOM 723 N N . ASP A 1 90 ? 5.602 -13.617 -28.861 1.00 82.25 90 ASP A N 1
ATOM 724 C CA . ASP A 1 90 ? 4.963 -13.839 -30.151 1.00 82.25 90 ASP A CA 1
ATOM 725 C C . ASP A 1 90 ? 6.018 -13.679 -31.258 1.00 82.25 90 ASP A C 1
ATOM 727 O O . ASP A 1 90 ? 6.426 -12.552 -31.556 1.00 82.25 90 ASP A O 1
ATOM 731 N N . PRO A 1 91 ? 6.466 -14.771 -31.912 1.00 82.00 91 PRO A N 1
ATOM 732 C CA . PRO A 1 91 ? 7.443 -14.690 -32.995 1.00 82.00 91 PRO A CA 1
ATOM 733 C C . PRO A 1 91 ? 6.945 -13.890 -34.207 1.00 82.00 91 PRO A C 1
ATOM 735 O O . PRO A 1 91 ? 7.755 -13.474 -35.035 1.00 82.00 91 PRO A O 1
ATOM 738 N N . ALA A 1 92 ? 5.629 -13.695 -34.343 1.00 85.81 92 ALA A N 1
ATOM 739 C CA . ALA A 1 92 ? 5.037 -12.878 -35.397 1.00 85.81 92 ALA A CA 1
ATOM 740 C C . ALA A 1 92 ? 5.013 -11.380 -35.045 1.00 85.81 92 ALA A C 1
ATOM 742 O O . ALA A 1 92 ? 4.790 -10.548 -35.931 1.00 85.81 92 ALA A O 1
ATOM 743 N N . PHE A 1 93 ? 5.270 -11.009 -33.786 1.00 81.56 93 PHE A N 1
ATOM 744 C CA . PHE A 1 93 ? 5.308 -9.618 -33.360 1.00 81.56 93 PHE A CA 1
ATOM 745 C C . PHE A 1 93 ? 6.626 -8.948 -33.768 1.00 81.56 93 PHE A C 1
ATOM 747 O O . PHE A 1 93 ? 7.655 -9.038 -33.100 1.00 81.56 93 PHE A O 1
ATOM 754 N N . ALA A 1 94 ? 6.588 -8.212 -34.878 1.00 80.88 94 ALA A N 1
ATOM 755 C CA . ALA A 1 94 ? 7.688 -7.367 -35.329 1.00 80.88 94 ALA A CA 1
ATOM 756 C C . ALA A 1 94 ? 7.508 -5.925 -34.821 1.00 80.88 94 ALA A C 1
ATOM 758 O O . ALA A 1 94 ? 6.990 -5.058 -35.527 1.00 80.88 94 ALA A O 1
ATOM 759 N N . GLY A 1 95 ? 7.923 -5.667 -33.579 1.00 80.56 95 GLY A N 1
ATOM 760 C CA . GLY A 1 95 ? 7.926 -4.322 -33.000 1.00 80.56 95 GLY A CA 1
ATOM 761 C C . GLY A 1 95 ? 8.978 -3.393 -33.622 1.00 80.56 95 GLY A C 1
ATOM 762 O O . GLY A 1 95 ? 10.000 -3.829 -34.155 1.00 80.56 95 GLY A O 1
ATOM 763 N N . HIS A 1 96 ? 8.756 -2.081 -33.525 1.00 84.62 96 HIS A N 1
ATOM 764 C CA . HIS A 1 96 ? 9.770 -1.093 -33.893 1.00 84.62 96 HIS A CA 1
ATOM 765 C C . HIS A 1 96 ? 10.813 -0.944 -32.779 1.00 84.62 96 HIS A C 1
ATOM 767 O O . HIS A 1 96 ? 10.454 -0.706 -31.627 1.00 84.62 96 HIS A O 1
ATOM 773 N N . GLU A 1 97 ? 12.101 -0.994 -33.135 1.00 86.00 97 GLU A N 1
ATOM 774 C CA . GLU A 1 97 ? 13.220 -0.797 -32.197 1.00 86.00 97 GLU A CA 1
ATOM 775 C C . GLU A 1 97 ? 13.110 0.539 -31.433 1.00 86.00 97 GLU A C 1
ATOM 777 O O . GLU A 1 97 ? 13.469 0.636 -30.263 1.00 86.00 97 GLU A O 1
ATOM 782 N N . ASP A 1 98 ? 12.576 1.577 -32.082 1.00 88.38 98 ASP A N 1
ATOM 783 C CA . ASP A 1 98 ? 12.372 2.908 -31.512 1.00 88.38 98 ASP A CA 1
ATOM 784 C C . ASP A 1 98 ? 10.946 3.165 -31.010 1.00 88.38 98 ASP A C 1
ATOM 786 O O . ASP A 1 98 ? 10.598 4.314 -30.735 1.00 88.38 98 ASP A O 1
ATOM 790 N N . GLY A 1 99 ? 10.120 2.125 -30.865 1.00 86.19 99 GLY A N 1
ATOM 791 C CA . GLY A 1 99 ? 8.720 2.248 -30.451 1.00 86.19 99 GLY A CA 1
ATOM 792 C C . GLY A 1 99 ? 8.538 2.989 -29.123 1.00 86.19 99 GLY A C 1
ATOM 793 O O . GLY A 1 99 ? 7.671 3.849 -29.022 1.00 86.19 99 GLY A O 1
ATOM 794 N N . GLY A 1 100 ? 9.402 2.740 -28.133 1.00 87.19 100 GLY A N 1
ATOM 795 C CA . GLY A 1 100 ? 9.314 3.393 -26.819 1.00 87.19 100 GLY A CA 1
ATOM 796 C C . GLY A 1 100 ? 9.687 4.882 -26.818 1.00 87.19 100 GLY A C 1
ATOM 797 O O . GLY A 1 100 ? 9.161 5.651 -26.021 1.00 87.19 100 GLY A O 1
ATOM 798 N N . ILE A 1 101 ? 10.563 5.316 -27.730 1.00 88.94 101 ILE A N 1
ATOM 799 C CA . ILE A 1 101 ? 11.070 6.704 -27.787 1.00 88.94 101 ILE A CA 1
ATOM 800 C C . ILE A 1 101 ? 10.376 7.554 -28.857 1.00 88.94 101 ILE A C 1
ATOM 802 O O . ILE A 1 101 ? 10.345 8.781 -28.764 1.00 88.94 101 ILE A O 1
ATOM 806 N N . ASN A 1 102 ? 9.813 6.907 -29.877 1.00 90.00 102 ASN A N 1
ATOM 807 C CA . ASN A 1 102 ? 9.084 7.522 -30.982 1.00 90.00 102 ASN A CA 1
ATOM 808 C C . ASN A 1 102 ? 7.628 7.036 -31.028 1.00 90.00 102 ASN A C 1
ATOM 810 O O . ASN A 1 102 ? 7.027 7.017 -32.097 1.00 90.00 102 ASN A O 1
ATOM 814 N N . HIS A 1 103 ? 7.047 6.672 -29.883 1.00 90.00 103 HIS A N 1
ATOM 815 C CA . HIS A 1 103 ? 5.679 6.156 -29.779 1.00 90.00 103 HIS A CA 1
ATOM 816 C C . HIS A 1 103 ? 4.658 7.014 -30.544 1.00 90.00 103 HIS A C 1
ATOM 818 O O . HIS A 1 103 ? 3.904 6.503 -31.371 1.00 90.00 103 HIS A O 1
ATOM 824 N N . ASP A 1 104 ? 4.712 8.339 -30.363 1.00 87.44 104 ASP A N 1
ATOM 825 C CA . ASP A 1 104 ? 3.822 9.286 -31.046 1.00 87.44 104 ASP A CA 1
ATOM 826 C C . ASP A 1 104 ? 3.897 9.166 -32.577 1.00 87.44 104 ASP A C 1
ATOM 828 O O . ASP A 1 104 ? 2.885 9.332 -33.255 1.00 87.44 104 ASP A O 1
ATOM 832 N N . HIS A 1 105 ? 5.065 8.852 -33.146 1.00 90.50 105 HIS A N 1
ATOM 833 C CA . HIS A 1 105 ? 5.210 8.668 -34.592 1.00 90.50 105 HIS A CA 1
ATOM 834 C C . HIS A 1 105 ? 4.429 7.453 -35.090 1.00 90.50 105 HIS A C 1
ATOM 836 O O . HIS A 1 105 ? 3.753 7.542 -36.111 1.00 90.50 105 HIS A O 1
ATOM 842 N N . PHE A 1 106 ? 4.487 6.344 -34.356 1.00 88.06 106 PHE A N 1
ATOM 843 C CA . PHE A 1 106 ? 3.847 5.093 -34.758 1.00 88.06 106 PHE A CA 1
ATOM 844 C C . PHE A 1 106 ? 2.345 5.075 -34.477 1.00 88.06 106 PHE A C 1
ATOM 846 O O . PHE A 1 106 ? 1.599 4.456 -35.227 1.00 88.06 106 PHE A O 1
ATOM 853 N N . VAL A 1 107 ? 1.892 5.790 -33.444 1.00 88.75 107 VAL A N 1
ATOM 854 C CA . VAL A 1 107 ? 0.463 5.874 -33.105 1.00 88.75 107 VAL A CA 1
ATOM 855 C C . VAL A 1 107 ? -0.261 6.967 -33.891 1.00 88.75 107 VAL A C 1
ATOM 857 O O . VAL A 1 107 ? -1.387 6.759 -34.329 1.00 88.75 107 VAL A O 1
ATOM 860 N N . SER A 1 108 ? 0.363 8.135 -34.071 1.00 86.25 108 SER A N 1
ATOM 861 C CA . SER A 1 108 ? -0.310 9.333 -34.607 1.00 86.25 108 SER A CA 1
ATOM 862 C C . SER A 1 108 ? 0.266 9.860 -35.925 1.00 86.25 108 SER A C 1
ATOM 864 O O . SER A 1 108 ? -0.251 10.833 -36.467 1.00 86.25 108 SER A O 1
ATOM 866 N N . GLY A 1 109 ? 1.351 9.273 -36.442 1.00 87.50 109 GLY A N 1
ATOM 867 C CA . GLY A 1 109 ? 2.028 9.758 -37.652 1.00 87.50 109 GLY A CA 1
ATOM 868 C C . GLY A 1 109 ? 2.889 11.011 -37.443 1.00 87.50 109 GLY A C 1
ATOM 869 O O . GLY A 1 109 ? 3.420 11.560 -38.409 1.00 87.50 109 GLY A O 1
ATOM 870 N N . SER A 1 110 ? 3.060 11.468 -36.198 1.00 88.38 110 SER A N 1
ATOM 871 C CA . SER A 1 110 ? 3.907 12.618 -35.855 1.00 88.38 110 SER A CA 1
ATOM 872 C C . SER A 1 110 ? 5.367 12.414 -36.289 1.00 88.38 110 SER A C 1
ATOM 874 O O . SER A 1 110 ? 5.841 11.283 -36.323 1.00 88.38 110 SER A O 1
ATOM 876 N N . PRO A 1 111 ? 6.151 13.461 -36.596 1.00 89.19 111 PRO A N 1
ATOM 877 C CA . PRO A 1 111 ? 7.569 13.291 -36.915 1.00 89.19 111 PRO A CA 1
ATOM 878 C C . PRO A 1 111 ? 8.357 12.620 -35.774 1.00 89.19 111 PRO A C 1
ATOM 880 O O . PRO A 1 111 ? 8.160 12.942 -34.602 1.00 89.19 111 PRO A O 1
ATOM 883 N N . LYS A 1 112 ? 9.294 11.718 -36.109 1.00 88.06 112 LYS A N 1
ATOM 884 C CA . LYS A 1 112 ? 10.174 11.066 -35.119 1.00 88.06 112 LYS A CA 1
ATOM 885 C C . LYS A 1 112 ? 10.977 12.098 -34.320 1.00 88.06 112 LYS A C 1
ATOM 887 O O . LYS A 1 112 ? 11.672 12.928 -34.913 1.00 88.06 112 LYS A O 1
ATOM 892 N N . LYS A 1 113 ? 10.935 11.987 -32.989 1.00 86.31 113 LYS A N 1
ATOM 893 C CA . LYS A 1 113 ? 11.685 12.835 -32.048 1.00 86.31 113 LYS A CA 1
ATOM 894 C C . LYS A 1 113 ? 13.139 12.401 -31.919 1.00 86.31 113 LYS A C 1
ATOM 896 O O . LYS A 1 113 ? 13.997 13.245 -31.698 1.00 86.31 113 LYS A O 1
ATOM 901 N N . TYR A 1 114 ? 13.435 11.115 -32.083 1.00 86.88 114 TYR A N 1
ATOM 902 C CA . TYR A 1 114 ? 14.786 10.568 -31.976 1.00 86.88 114 TYR A CA 1
ATOM 903 C C . TYR A 1 114 ? 15.184 9.816 -33.245 1.00 86.88 114 TYR A C 1
ATOM 905 O O . TYR A 1 114 ? 14.364 9.134 -33.862 1.00 86.88 114 TYR A O 1
ATOM 913 N N . LYS A 1 115 ? 16.459 9.920 -33.635 1.00 88.19 115 LYS A N 1
ATOM 914 C CA . LYS A 1 115 ? 17.054 9.123 -34.719 1.00 88.19 115 LYS A CA 1
ATOM 915 C C . LYS A 1 115 ? 18.333 8.443 -34.244 1.00 88.19 115 LYS A C 1
ATOM 917 O O . LYS A 1 115 ? 19.064 9.006 -33.432 1.00 88.19 115 LYS A O 1
ATOM 922 N N . LYS A 1 116 ? 18.615 7.250 -34.763 1.00 87.38 116 LYS A N 1
ATOM 923 C CA . LYS A 1 116 ? 19.849 6.518 -34.462 1.00 87.38 116 LYS A CA 1
ATOM 924 C C . LYS A 1 116 ? 20.986 7.080 -35.315 1.00 87.38 116 LYS A C 1
ATOM 926 O O . LYS A 1 116 ? 20.892 7.087 -36.539 1.00 87.38 116 LYS A O 1
ATOM 931 N N . ALA A 1 117 ? 22.045 7.569 -34.678 1.00 83.88 117 ALA A N 1
ATOM 932 C CA . ALA A 1 117 ? 23.270 8.032 -35.323 1.00 83.88 117 ALA A CA 1
ATOM 933 C C . ALA A 1 117 ? 24.478 7.472 -34.562 1.00 83.88 117 ALA A C 1
ATOM 935 O O . ALA A 1 117 ? 24.572 7.631 -33.347 1.00 83.88 117 ALA A O 1
ATOM 936 N N . ASN A 1 118 ? 25.392 6.793 -35.262 1.00 84.44 118 ASN A N 1
ATOM 937 C CA . ASN A 1 118 ? 26.571 6.144 -34.665 1.00 84.44 118 ASN A CA 1
ATOM 938 C C . ASN A 1 118 ? 26.225 5.231 -33.470 1.00 84.44 118 ASN A C 1
ATOM 940 O O . ASN A 1 118 ? 26.878 5.274 -32.430 1.00 84.44 118 ASN A O 1
ATOM 944 N N . GLY A 1 119 ? 25.141 4.456 -33.590 1.00 84.69 119 GLY A N 1
ATOM 945 C CA . GLY A 1 119 ? 24.662 3.560 -32.530 1.00 84.69 119 GLY A CA 1
ATOM 946 C C . GLY A 1 119 ? 23.990 4.253 -31.337 1.00 84.69 119 GLY A C 1
ATOM 947 O O . GLY A 1 119 ? 23.490 3.558 -30.460 1.00 84.69 119 GLY A O 1
ATOM 948 N N . LYS A 1 120 ? 23.922 5.591 -31.303 1.00 85.25 120 LYS A N 1
ATOM 949 C CA . LYS A 1 120 ? 23.279 6.369 -30.233 1.00 85.25 120 LYS A CA 1
ATOM 950 C C . LYS A 1 120 ? 21.994 7.030 -30.723 1.00 85.25 120 LYS A C 1
ATOM 952 O O . LYS A 1 120 ? 21.928 7.523 -31.848 1.00 85.25 120 LYS A O 1
ATOM 957 N N . TRP A 1 121 ? 20.977 7.079 -29.868 1.00 86.56 121 TRP A N 1
ATOM 958 C CA . TRP A 1 121 ? 19.759 7.844 -30.131 1.00 86.56 121 TRP A CA 1
ATOM 959 C C . TRP A 1 121 ? 20.012 9.326 -29.858 1.00 86.56 121 TRP A C 1
ATOM 961 O O . TRP A 1 121 ? 20.388 9.712 -28.749 1.00 86.56 121 TRP A O 1
ATOM 971 N N . ILE A 1 122 ? 19.823 10.153 -30.883 1.00 86.12 122 ILE A N 1
ATOM 972 C CA . ILE A 1 122 ? 19.974 11.607 -30.808 1.00 86.12 122 ILE A CA 1
ATOM 973 C C . ILE A 1 122 ? 18.636 12.284 -31.071 1.00 86.12 122 ILE A C 1
ATOM 975 O O . ILE A 1 122 ? 17.865 11.845 -31.931 1.00 86.12 122 ILE A O 1
ATOM 979 N N . TRP A 1 123 ? 18.363 13.359 -30.335 1.00 80.56 123 TRP A N 1
ATOM 980 C CA . TRP A 1 123 ? 17.157 14.150 -30.547 1.00 80.56 123 TRP A CA 1
ATOM 981 C C . TRP A 1 123 ? 17.194 14.837 -31.919 1.00 80.56 123 TRP A C 1
ATOM 983 O O . TRP A 1 123 ? 18.181 15.474 -32.302 1.00 80.56 123 TRP A O 1
ATOM 993 N N . LYS A 1 124 ? 16.113 14.690 -32.684 1.00 75.38 124 LYS A N 1
ATOM 994 C CA . LYS A 1 124 ? 15.909 15.347 -33.969 1.00 75.38 124 LYS A CA 1
ATOM 995 C C . LYS A 1 124 ? 15.338 16.732 -33.687 1.00 75.38 124 LYS A C 1
ATOM 997 O O . LYS A 1 124 ? 14.159 16.872 -33.377 1.00 75.38 124 LYS A O 1
ATOM 1002 N N . ARG A 1 125 ? 16.183 17.757 -33.811 1.00 63.84 125 ARG A N 1
ATOM 1003 C CA . ARG A 1 125 ? 15.722 19.147 -33.810 1.00 63.84 125 ARG A CA 1
ATOM 1004 C C . ARG A 1 125 ? 14.770 19.322 -34.996 1.00 63.84 125 ARG A C 1
ATOM 1006 O O . ARG A 1 125 ? 15.153 19.009 -36.121 1.00 63.84 125 ARG A O 1
ATOM 1013 N N . LEU A 1 126 ? 13.527 19.711 -34.718 1.00 57.84 126 LEU A N 1
ATOM 1014 C CA . LEU A 1 126 ? 12.569 20.107 -35.748 1.00 57.84 126 LEU A CA 1
ATOM 1015 C C . LEU A 1 126 ? 13.151 21.342 -36.451 1.00 57.84 126 LEU A C 1
ATOM 1017 O O . LEU A 1 126 ? 13.481 22.319 -35.777 1.00 57.84 126 LEU A O 1
ATOM 1021 N N . GLU A 1 127 ? 13.367 21.231 -37.759 1.00 49.84 127 GLU A N 1
ATOM 1022 C CA . GLU A 1 127 ? 13.685 22.353 -38.653 1.00 49.84 127 GLU A CA 1
ATOM 1023 C C . GLU A 1 127 ? 12.395 23.032 -39.113 1.00 49.84 127 GLU A C 1
ATOM 1025 O O . GLU A 1 127 ? 11.396 22.299 -39.318 1.00 49.84 127 GLU A O 1
#

Radius of gyration: 28.7 Å; chains: 1; bounding box: 52×68×67 Å

Sequence (127 aa):
MRKRISKNPEANEPQTLREAVPPFGTKEEVEPMVRTQIYLSKAEHEFVQSESARRDEPMAAVIRAFIEEKMVIPDHVWQQNPLLDPPADDPAFAGHEDGGINHDHFVSGSPKKYKKANGKWIWKRLE

pLDDT: mean 77.98, std 19.13, range [35.5, 98.0]